Protein AF-A0A7X0MPE0-F1 (afdb_monomer)

Organism: NCBI:txid869719

Sequence (70 aa):
MGATTIGALIGGAIDSMSGDDSAADGALYGAITANVLKVVLPVVATWAIGWGVLKGIEILGDSVSERIKA

Foldseek 3Di:
DVQLVVQLVVQLVVVVVVDDDDSVVSSVVSNVVSVVCVVVVVVVVVVVVVVVVVVVVVVVVVVVVVVVVD

Structure (mmCIF, N/CA/C/O backbone):
data_AF-A0A7X0MPE0-F1
#
_entry.id   AF-A0A7X0MPE0-F1
#
loop_
_atom_site.group_PDB
_atom_site.id
_atom_site.type_symbol
_atom_site.label_atom_id
_atom_site.label_alt_id
_atom_site.label_comp_id
_atom_site.label_asym_id
_atom_site.label_entity_id
_atom_site.label_seq_id
_atom_site.pdbx_PDB_ins_code
_atom_site.Cartn_x
_atom_site.Cartn_y
_atom_site.Cartn_z
_atom_site.occupancy
_atom_site.B_iso_or_equiv
_atom_site.auth_seq_id
_atom_site.auth_comp_id
_atom_site.auth_asym_id
_atom_site.auth_atom_id
_atom_site.pdbx_PDB_model_num
ATOM 1 N N . MET A 1 1 ? 0.785 -4.221 -21.779 1.00 49.97 1 MET A N 1
ATOM 2 C CA . MET A 1 1 ? 1.832 -3.453 -22.495 1.00 49.97 1 MET A CA 1
ATOM 3 C C . MET A 1 1 ? 1.579 -1.939 -22.522 1.00 49.97 1 MET A C 1
ATOM 5 O O . MET A 1 1 ? 2.550 -1.209 -22.427 1.00 49.97 1 MET A O 1
ATOM 9 N N . GLY A 1 2 ? 0.332 -1.442 -22.548 1.00 56.97 2 GLY A N 1
ATOM 10 C CA . GLY A 1 2 ? 0.048 0.001 -22.705 1.00 56.97 2 GLY A CA 1
ATOM 11 C C . GLY A 1 2 ? 0.632 0.955 -21.647 1.00 56.97 2 GLY A C 1
ATOM 12 O O . GLY A 1 2 ? 1.226 1.963 -22.009 1.00 56.97 2 GLY A O 1
ATOM 13 N N . ALA A 1 3 ? 0.547 0.634 -20.351 1.00 58.75 3 ALA A N 1
ATOM 14 C CA . ALA A 1 3 ? 1.063 1.522 -19.295 1.00 58.75 3 ALA A CA 1
ATOM 15 C C . ALA A 1 3 ? 2.596 1.687 -19.322 1.00 58.75 3 ALA A C 1
ATOM 17 O O . ALA A 1 3 ? 3.113 2.732 -18.944 1.00 58.75 3 ALA A O 1
ATOM 18 N N . THR A 1 4 ? 3.327 0.668 -19.786 1.00 65.50 4 THR A N 1
ATOM 19 C CA . THR A 1 4 ? 4.792 0.725 -19.899 1.00 65.50 4 THR A CA 1
ATOM 20 C C . THR A 1 4 ? 5.217 1.563 -21.106 1.00 65.50 4 THR A C 1
ATOM 22 O O . THR A 1 4 ? 6.163 2.332 -21.000 1.00 65.50 4 THR A O 1
ATOM 25 N N . THR A 1 5 ? 4.488 1.482 -22.225 1.00 65.19 5 THR A N 1
ATOM 26 C CA . THR A 1 5 ? 4.731 2.325 -23.408 1.00 65.19 5 THR A CA 1
ATOM 27 C C . THR A 1 5 ? 4.425 3.796 -23.124 1.00 65.19 5 THR A C 1
ATOM 29 O O . THR A 1 5 ? 5.212 4.658 -23.491 1.00 65.19 5 THR A O 1
ATOM 32 N N . ILE A 1 6 ? 3.328 4.087 -22.415 1.00 69.50 6 ILE A N 1
ATOM 33 C CA . ILE A 1 6 ? 2.968 5.458 -22.016 1.00 69.50 6 ILE A CA 1
ATOM 34 C C . ILE A 1 6 ? 3.976 6.012 -20.999 1.00 69.50 6 ILE A C 1
ATOM 36 O O . ILE A 1 6 ? 4.416 7.147 -21.139 1.00 69.50 6 ILE A O 1
ATOM 40 N N . GLY A 1 7 ? 4.397 5.207 -20.017 1.00 67.81 7 GLY A N 1
ATOM 41 C CA . GLY A 1 7 ? 5.414 5.607 -19.041 1.00 67.81 7 GLY A CA 1
ATOM 42 C C . GLY A 1 7 ? 6.782 5.883 -19.671 1.00 67.81 7 GLY A C 1
ATOM 43 O O . GLY A 1 7 ? 7.427 6.857 -19.303 1.00 67.81 7 GLY A O 1
ATOM 44 N N . ALA A 1 8 ? 7.195 5.083 -20.659 1.00 69.06 8 ALA A N 1
ATOM 45 C CA . ALA A 1 8 ? 8.426 5.324 -21.412 1.00 69.06 8 ALA A CA 1
ATOM 46 C C . ALA A 1 8 ? 8.338 6.592 -22.281 1.00 69.06 8 ALA A C 1
ATOM 48 O O . ALA A 1 8 ? 9.304 7.343 -22.358 1.00 69.06 8 ALA A O 1
ATOM 49 N N . LEU A 1 9 ? 7.175 6.862 -22.890 1.00 68.50 9 LEU A N 1
ATOM 50 C CA . LEU A 1 9 ? 6.954 8.062 -23.702 1.00 68.50 9 LEU A CA 1
ATOM 51 C C . LEU A 1 9 ? 6.966 9.340 -22.846 1.00 68.50 9 LEU A C 1
ATOM 53 O O . LEU A 1 9 ? 7.616 10.317 -23.204 1.00 68.50 9 LEU A O 1
ATOM 57 N N . ILE A 1 10 ? 6.271 9.321 -21.703 1.00 70.94 10 ILE A N 1
ATOM 58 C CA . ILE A 1 10 ? 6.223 10.447 -20.758 1.00 70.94 10 ILE A CA 1
ATOM 59 C C . ILE A 1 10 ? 7.590 10.639 -20.086 1.00 70.94 10 ILE A C 1
ATOM 61 O O . ILE A 1 10 ? 8.048 11.769 -19.971 1.00 70.94 10 ILE A O 1
ATOM 65 N N . GLY A 1 11 ? 8.265 9.552 -19.694 1.00 68.31 11 GLY A N 1
ATOM 66 C CA . GLY A 1 11 ? 9.610 9.596 -19.112 1.00 68.31 11 GLY A CA 1
ATOM 67 C C . GLY A 1 11 ? 10.648 10.176 -20.072 1.00 68.31 11 GLY A C 1
ATOM 68 O O . GLY A 1 11 ? 11.361 11.098 -19.697 1.00 68.31 11 GLY A O 1
ATOM 69 N N . GLY A 1 12 ? 10.661 9.725 -21.332 1.00 65.62 12 GLY A N 1
ATOM 70 C CA . GLY A 1 12 ? 11.540 10.286 -22.363 1.00 65.62 12 GLY A CA 1
ATOM 71 C C . GLY A 1 12 ? 11.233 11.751 -22.699 1.00 65.62 12 GLY A C 1
ATOM 72 O O . GLY A 1 12 ? 12.145 12.521 -22.982 1.00 65.62 12 GLY A O 1
ATOM 73 N N . ALA A 1 13 ? 9.965 12.170 -22.623 1.00 65.00 13 ALA A N 1
ATOM 74 C CA . ALA A 1 13 ? 9.584 13.567 -22.826 1.00 65.00 13 ALA A CA 1
ATOM 75 C C . ALA A 1 13 ? 10.023 14.481 -21.663 1.00 65.00 13 ALA A C 1
ATOM 77 O O . ALA A 1 13 ? 10.525 15.574 -21.917 1.00 65.00 13 ALA A O 1
ATOM 78 N N . ILE A 1 14 ? 9.877 14.043 -20.406 1.00 61.97 14 ILE A N 1
ATOM 79 C CA . ILE A 1 14 ? 10.324 14.803 -19.222 1.00 61.97 14 ILE A CA 1
ATOM 80 C C . ILE A 1 14 ? 11.851 14.963 -19.227 1.00 61.97 14 ILE A C 1
ATOM 82 O O . ILE A 1 14 ? 12.346 16.062 -18.989 1.00 61.97 14 ILE A O 1
ATOM 86 N N . ASP A 1 15 ? 12.575 13.899 -19.568 1.00 61.81 15 ASP A N 1
ATOM 87 C CA . ASP A 1 15 ? 14.041 13.885 -19.644 1.00 61.81 15 ASP A CA 1
ATOM 88 C C . ASP A 1 15 ? 14.577 14.811 -20.754 1.00 61.81 15 ASP A C 1
ATOM 90 O O . ASP A 1 15 ? 15.540 15.552 -20.570 1.00 61.81 15 ASP A O 1
ATOM 94 N N . SER A 1 16 ? 13.859 14.901 -21.884 1.00 53.22 16 SER A N 1
ATOM 95 C CA . SER A 1 16 ? 14.193 15.838 -22.968 1.00 53.22 16 SER A CA 1
ATOM 96 C C . SER A 1 16 ? 14.052 17.324 -22.592 1.00 53.22 16 SER A C 1
ATOM 98 O O . SER A 1 16 ? 14.586 18.183 -23.294 1.00 53.22 16 SER A O 1
ATOM 100 N N . MET A 1 17 ? 13.351 17.639 -21.494 1.00 55.28 17 MET A N 1
ATOM 101 C CA . MET A 1 17 ? 13.185 19.003 -20.982 1.00 55.28 17 MET A CA 1
ATOM 102 C C . MET A 1 17 ? 14.203 19.377 -19.891 1.00 55.28 17 MET A C 1
ATOM 104 O O . MET A 1 17 ? 14.370 20.571 -19.643 1.00 55.28 17 MET A O 1
ATOM 108 N N . SER A 1 18 ? 14.879 18.413 -19.245 1.00 54.62 18 SER A N 1
ATOM 109 C CA . SER A 1 18 ? 15.836 18.687 -18.155 1.00 54.62 18 SER A CA 1
ATOM 110 C C . SER A 1 18 ? 17.276 18.936 -18.602 1.00 54.62 18 SER A C 1
ATOM 112 O O . SER A 1 18 ? 18.076 19.361 -17.777 1.00 54.62 18 SER A O 1
ATOM 114 N N . GLY A 1 19 ? 17.583 18.774 -19.892 1.00 54.03 19 GLY A N 1
ATOM 115 C CA . GLY A 1 19 ? 18.807 19.305 -20.492 1.00 54.03 19 GLY A CA 1
ATOM 116 C C . GLY A 1 19 ? 20.109 18.750 -19.912 1.00 54.03 19 GLY A C 1
ATOM 117 O O . GLY A 1 19 ? 20.917 19.537 -19.447 1.00 54.03 19 GLY A O 1
ATOM 118 N N . ASP A 1 20 ? 20.297 17.430 -19.923 1.00 51.62 20 ASP A N 1
ATOM 119 C CA . ASP A 1 20 ? 21.555 16.746 -20.280 1.00 51.62 20 ASP A CA 1
ATOM 120 C C . ASP A 1 20 ? 21.383 15.221 -20.131 1.00 51.62 20 ASP A C 1
ATOM 122 O O . ASP A 1 20 ? 20.609 14.760 -19.299 1.00 51.62 20 ASP A O 1
ATOM 126 N N . ASP A 1 21 ? 22.127 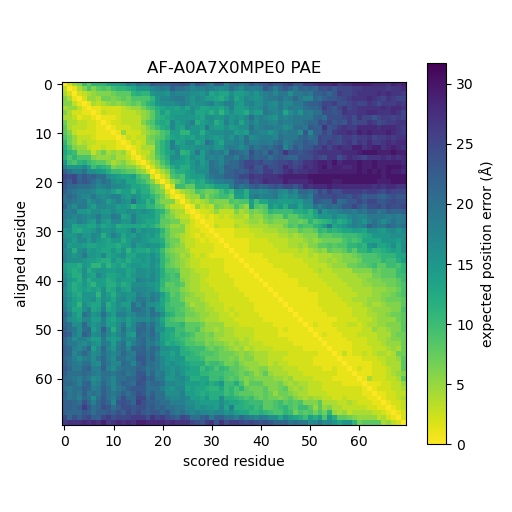14.483 -20.962 1.00 52.81 21 ASP A N 1
ATOM 127 C CA . ASP A 1 21 ? 22.290 13.020 -21.047 1.00 52.81 21 ASP A CA 1
ATOM 128 C C . ASP A 1 21 ? 21.141 12.175 -21.652 1.00 52.81 21 ASP A C 1
ATOM 130 O O . ASP A 1 21 ? 20.240 11.695 -20.987 1.00 52.81 21 ASP A O 1
ATOM 134 N N . SER A 1 22 ? 21.261 11.920 -22.967 1.00 53.38 22 SER A N 1
ATOM 135 C CA . SER A 1 22 ? 20.677 10.809 -23.748 1.00 53.38 22 SER A CA 1
ATOM 136 C C . SER A 1 22 ? 19.232 10.380 -23.420 1.00 53.38 22 SER A C 1
ATOM 138 O O . SER A 1 22 ? 18.991 9.585 -22.521 1.00 53.38 22 SER A O 1
ATOM 140 N N . ALA A 1 23 ? 18.278 10.712 -24.302 1.00 57.84 23 ALA A N 1
ATOM 141 C CA . ALA A 1 23 ? 16.864 10.291 -24.232 1.00 57.84 23 ALA A CA 1
ATOM 142 C C . ALA A 1 23 ? 16.615 8.767 -24.061 1.00 57.84 23 ALA A C 1
ATOM 144 O O . ALA A 1 23 ? 15.500 8.342 -23.743 1.00 57.84 23 ALA A O 1
ATOM 145 N N . ALA A 1 24 ? 17.630 7.931 -24.303 1.00 58.31 24 ALA A N 1
ATOM 146 C CA . ALA A 1 24 ? 17.591 6.498 -24.025 1.00 58.31 24 ALA A CA 1
ATOM 147 C C . ALA A 1 24 ? 17.612 6.179 -22.516 1.00 58.31 24 ALA A C 1
ATOM 149 O O . ALA A 1 24 ? 16.941 5.233 -22.094 1.00 58.31 24 ALA A O 1
ATOM 150 N N . ASP A 1 25 ? 18.314 6.977 -21.709 1.00 58.12 25 ASP A N 1
ATOM 151 C CA . ASP A 1 25 ? 18.380 6.806 -20.257 1.00 58.12 25 ASP A CA 1
ATOM 152 C C . ASP A 1 25 ? 17.057 7.221 -19.602 1.00 58.12 25 ASP A C 1
ATOM 154 O O . ASP A 1 25 ? 16.497 6.439 -18.830 1.00 58.12 25 ASP A O 1
ATOM 158 N N . GLY A 1 26 ? 16.448 8.347 -19.993 1.00 64.12 26 GLY A N 1
ATOM 159 C CA . GLY A 1 26 ? 15.115 8.739 -19.519 1.00 64.12 26 GLY A CA 1
ATOM 160 C C . GLY A 1 26 ? 14.009 7.724 -19.821 1.00 64.12 26 GLY A C 1
ATOM 161 O O . GLY A 1 26 ? 13.128 7.482 -18.989 1.00 64.12 26 GLY A O 1
ATOM 162 N N . ALA A 1 27 ? 14.058 7.056 -20.978 1.00 73.44 27 ALA A N 1
ATOM 163 C CA . ALA A 1 27 ? 13.113 5.988 -21.308 1.00 73.44 27 ALA A CA 1
ATOM 164 C C . ALA A 1 27 ? 13.309 4.745 -20.420 1.00 73.44 27 ALA A C 1
ATOM 166 O O . ALA A 1 27 ? 12.328 4.124 -19.993 1.00 73.44 27 ALA A O 1
ATOM 167 N N . LEU A 1 28 ? 14.562 4.399 -20.107 1.00 75.00 28 LEU A N 1
ATOM 168 C CA . LEU A 1 28 ? 14.901 3.291 -19.218 1.00 75.00 28 LEU A CA 1
ATOM 169 C C . LEU A 1 28 ? 14.481 3.588 -17.771 1.00 75.00 28 LEU A C 1
ATOM 171 O O . LEU A 1 28 ? 13.761 2.786 -17.167 1.00 75.00 28 LEU A O 1
ATOM 175 N N . TYR A 1 29 ? 14.842 4.757 -17.237 1.00 72.81 29 TYR A N 1
ATOM 176 C CA . TYR A 1 29 ? 14.422 5.199 -15.904 1.00 72.81 29 TYR A CA 1
ATOM 177 C C . TYR A 1 29 ? 12.901 5.354 -15.807 1.00 72.81 29 TYR A C 1
ATOM 179 O O . TYR A 1 29 ? 12.306 4.954 -14.803 1.00 72.81 29 TYR A O 1
ATOM 187 N N . GLY A 1 30 ? 12.246 5.842 -16.862 1.00 74.50 30 GLY A N 1
ATOM 188 C CA . GLY A 1 30 ? 10.789 5.923 -16.960 1.00 74.50 30 GLY A CA 1
ATOM 189 C C . GLY A 1 30 ? 10.119 4.547 -16.924 1.00 74.50 30 GLY A C 1
ATOM 190 O O . GLY A 1 30 ? 9.150 4.344 -16.189 1.00 74.50 30 GLY A O 1
ATOM 191 N N . ALA A 1 31 ? 10.658 3.563 -17.648 1.00 79.88 31 ALA A N 1
ATOM 192 C CA . ALA A 1 31 ? 10.145 2.194 -17.640 1.00 79.88 31 ALA A CA 1
ATOM 193 C C . ALA A 1 31 ? 10.335 1.502 -16.278 1.00 79.88 31 ALA A C 1
ATOM 195 O O . ALA A 1 31 ? 9.423 0.818 -15.801 1.00 79.88 31 ALA A O 1
ATOM 196 N N . ILE A 1 32 ? 11.489 1.695 -15.632 1.00 80.81 32 ILE A N 1
ATOM 197 C CA . ILE A 1 32 ? 11.760 1.174 -14.286 1.00 80.81 32 ILE A CA 1
ATOM 198 C C . ILE A 1 32 ? 10.804 1.818 -13.281 1.00 80.81 32 ILE A C 1
ATOM 200 O O . ILE A 1 32 ? 10.084 1.104 -12.583 1.00 80.81 32 ILE A O 1
ATOM 204 N N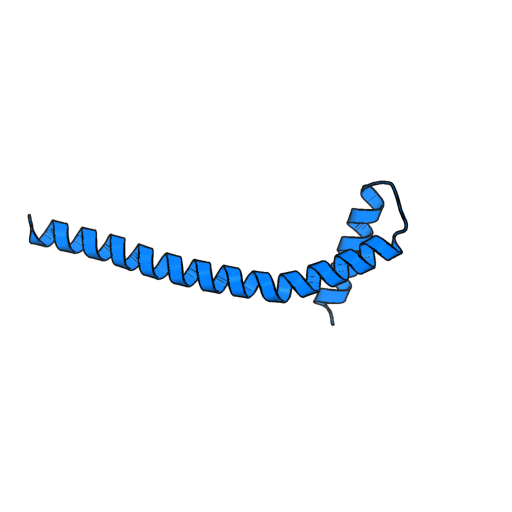 . THR A 1 33 ? 10.716 3.149 -13.271 1.00 82.19 33 THR A N 1
ATOM 205 C CA . THR A 1 33 ? 9.817 3.907 -12.390 1.00 82.19 33 THR A CA 1
ATOM 206 C C . THR A 1 33 ? 8.365 3.468 -12.561 1.00 82.19 33 THR A C 1
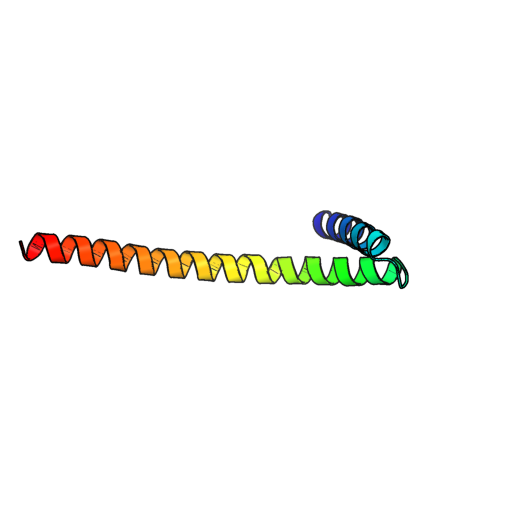ATOM 208 O O . THR A 1 33 ? 7.679 3.203 -11.576 1.00 82.19 33 THR A O 1
ATOM 211 N N . ALA A 1 34 ? 7.897 3.289 -13.800 1.00 80.12 34 ALA A N 1
ATOM 212 C CA . ALA A 1 34 ? 6.542 2.819 -14.072 1.00 80.12 34 ALA A CA 1
ATOM 213 C C . ALA A 1 34 ? 6.282 1.404 -13.529 1.00 80.12 34 ALA A C 1
ATOM 215 O O . ALA A 1 34 ? 5.177 1.111 -13.073 1.00 80.12 34 ALA A O 1
ATOM 216 N N . ASN A 1 35 ? 7.272 0.510 -13.566 1.00 82.56 35 ASN A N 1
ATOM 217 C CA . ASN A 1 35 ? 7.131 -0.833 -13.002 1.00 82.56 35 ASN A CA 1
ATOM 218 C C . ASN A 1 35 ? 7.194 -0.832 -11.471 1.00 82.56 35 ASN A C 1
ATOM 220 O O . ASN A 1 35 ? 6.425 -1.556 -10.843 1.00 82.56 35 ASN A O 1
ATOM 224 N N . VAL A 1 36 ? 8.025 0.018 -10.869 1.00 87.12 36 VAL A N 1
ATOM 225 C CA . VAL A 1 36 ? 8.070 0.203 -9.412 1.00 87.12 36 VAL A CA 1
ATOM 226 C C . VAL A 1 36 ? 6.747 0.778 -8.904 1.00 87.12 36 VAL A C 1
ATOM 228 O O . VAL A 1 36 ? 6.166 0.243 -7.962 1.00 87.12 36 VAL A O 1
ATOM 231 N N . LEU A 1 37 ? 6.202 1.801 -9.569 1.00 86.25 37 LEU A N 1
ATOM 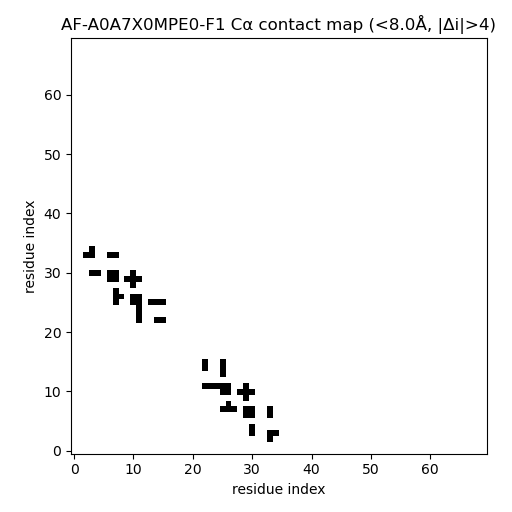232 C CA . LEU A 1 37 ? 4.924 2.412 -9.195 1.00 86.25 37 LEU A CA 1
ATOM 233 C C . LEU A 1 37 ? 3.757 1.421 -9.236 1.00 86.25 37 LEU A C 1
ATOM 235 O O . LEU A 1 37 ? 2.873 1.502 -8.388 1.00 86.25 37 LEU A O 1
ATOM 239 N N . LYS A 1 38 ? 3.765 0.441 -10.149 1.00 86.38 38 LYS A N 1
ATOM 240 C CA . LYS A 1 38 ? 2.739 -0.618 -10.181 1.00 86.38 38 LYS A CA 1
ATOM 241 C C . LYS A 1 38 ? 2.719 -1.482 -8.921 1.00 86.38 38 LYS A C 1
ATOM 243 O O . LYS A 1 38 ? 1.688 -2.079 -8.639 1.00 86.38 38 LYS A O 1
ATOM 248 N N . VAL A 1 39 ? 3.827 -1.565 -8.188 1.00 92.06 39 VAL A N 1
ATOM 249 C CA . VAL A 1 39 ? 3.918 -2.317 -6.928 1.00 92.06 39 VAL A CA 1
ATOM 250 C C . VAL A 1 39 ? 3.717 -1.389 -5.734 1.00 92.06 39 VAL A C 1
ATOM 252 O O . VAL A 1 39 ? 2.952 -1.703 -4.827 1.00 92.06 39 VAL A O 1
ATOM 255 N N . VAL A 1 40 ? 4.356 -0.219 -5.749 1.00 92.62 40 VAL A N 1
ATOM 256 C CA . VAL A 1 40 ? 4.308 0.733 -4.634 1.00 92.62 40 VAL A CA 1
ATOM 257 C C . VAL A 1 40 ? 2.908 1.322 -4.458 1.00 92.62 40 VAL A C 1
ATOM 259 O O . VAL A 1 40 ? 2.430 1.396 -3.327 1.00 92.62 40 VAL A O 1
ATOM 262 N N . LEU A 1 41 ? 2.216 1.690 -5.544 1.00 93.81 41 LEU A N 1
ATOM 263 C CA . LEU A 1 41 ? 0.890 2.312 -5.451 1.00 93.81 41 LEU A CA 1
ATOM 264 C C . LEU A 1 41 ? -0.140 1.400 -4.758 1.00 93.81 41 LEU A C 1
ATOM 266 O O . LEU A 1 41 ? -0.767 1.866 -3.806 1.00 93.81 41 LEU A O 1
ATOM 270 N N . PRO A 1 42 ? -0.303 0.111 -5.131 1.00 94.81 42 PRO A N 1
ATOM 271 C CA . PRO A 1 42 ? -1.204 -0.789 -4.409 1.00 94.81 42 PRO A CA 1
ATOM 272 C C . PRO A 1 42 ? -0.830 -1.004 -2.940 1.00 94.81 42 PRO A C 1
ATOM 274 O O . PRO A 1 42 ? -1.719 -1.081 -2.093 1.00 94.81 42 PRO A O 1
ATOM 277 N N . VAL A 1 43 ? 0.466 -1.088 -2.619 1.00 96.56 43 VAL A N 1
ATOM 278 C CA . VAL A 1 43 ? 0.935 -1.278 -1.236 1.00 96.56 43 VAL A CA 1
ATOM 279 C C . VAL A 1 43 ? 0.571 -0.069 -0.377 1.00 96.56 43 VAL A C 1
ATOM 281 O O . VAL A 1 43 ? -0.034 -0.227 0.684 1.00 96.56 43 VAL A O 1
ATOM 284 N N . VAL A 1 44 ? 0.872 1.139 -0.860 1.00 95.19 44 VAL A N 1
ATOM 285 C CA . VAL A 1 44 ? 0.528 2.388 -0.167 1.00 95.19 44 VAL A CA 1
ATOM 286 C C . VAL A 1 44 ? -0.985 2.530 -0.030 1.00 95.19 44 VAL A C 1
ATOM 288 O O . VAL A 1 44 ? -1.463 2.870 1.049 1.00 95.19 44 VAL A O 1
ATOM 291 N N . ALA A 1 45 ?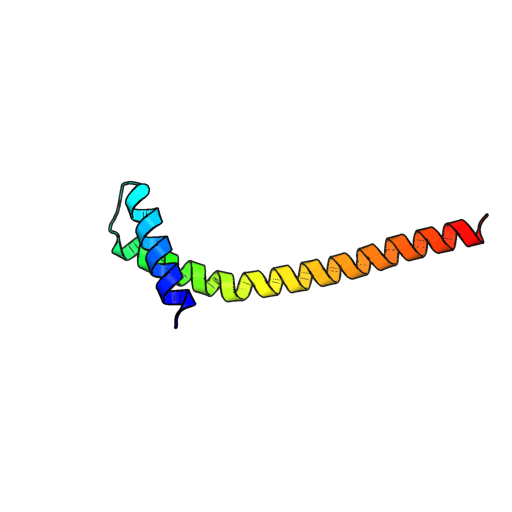 -1.750 2.211 -1.078 1.00 96.56 45 ALA A N 1
ATOM 292 C CA . ALA A 1 45 ? -3.209 2.243 -1.027 1.00 96.56 45 ALA A CA 1
ATOM 293 C C . ALA A 1 45 ? -3.764 1.272 0.027 1.00 96.56 45 ALA A C 1
ATOM 295 O O . ALA A 1 45 ? -4.613 1.653 0.828 1.00 96.56 45 ALA A O 1
ATOM 296 N N . THR A 1 46 ? -3.247 0.043 0.076 1.00 97.12 46 THR A N 1
ATOM 297 C CA . THR A 1 46 ? -3.661 -0.972 1.059 1.00 97.12 46 THR A CA 1
ATOM 298 C C . THR A 1 46 ? -3.391 -0.499 2.484 1.00 97.12 46 THR A C 1
ATOM 300 O O . THR A 1 46 ? -4.272 -0.572 3.342 1.00 97.12 46 THR A O 1
ATOM 303 N N . TRP A 1 47 ? -2.193 0.034 2.730 1.00 95.56 47 TRP A N 1
ATOM 304 C CA . TRP A 1 47 ? -1.833 0.585 4.031 1.00 95.56 47 TRP A CA 1
ATOM 305 C C . TRP A 1 47 ? -2.725 1.772 4.418 1.00 95.56 47 TRP A C 1
ATOM 307 O O . TRP A 1 47 ? -3.253 1.801 5.528 1.00 95.56 47 TRP A O 1
ATOM 317 N N . ALA A 1 48 ? -2.952 2.710 3.494 1.00 95.00 48 ALA A N 1
ATOM 318 C CA . ALA A 1 48 ? -3.766 3.899 3.734 1.00 95.00 48 ALA A CA 1
ATOM 319 C C . ALA A 1 48 ? -5.231 3.549 4.036 1.00 95.00 48 ALA A C 1
ATOM 321 O O . ALA A 1 48 ? -5.826 4.125 4.946 1.00 95.00 48 ALA A O 1
ATOM 322 N N . ILE A 1 49 ? -5.799 2.573 3.319 1.00 97.62 49 ILE A N 1
ATOM 323 C CA . ILE A 1 49 ? -7.150 2.066 3.583 1.00 97.62 49 ILE A CA 1
ATOM 324 C C . ILE A 1 49 ? -7.215 1.438 4.978 1.00 97.62 49 ILE A C 1
ATOM 326 O O . ILE A 1 49 ? -8.097 1.788 5.759 1.00 97.62 49 ILE A O 1
ATOM 330 N N . GLY A 1 50 ? -6.275 0.550 5.318 1.00 97.06 50 GLY A N 1
ATOM 331 C CA . GLY A 1 50 ? -6.239 -0.096 6.632 1.00 97.06 50 GLY A CA 1
ATOM 332 C C . GLY A 1 50 ? -6.118 0.913 7.775 1.00 97.06 50 GLY A C 1
ATOM 333 O O . GLY A 1 50 ? -6.875 0.852 8.744 1.00 97.06 50 GLY A O 1
ATOM 334 N N . TRP A 1 51 ? -5.226 1.893 7.627 1.00 96.00 51 TRP A N 1
ATOM 335 C CA . TRP A 1 51 ? -5.092 2.996 8.574 1.00 96.00 51 TRP A CA 1
ATOM 336 C C . TRP A 1 51 ? -6.391 3.802 8.709 1.00 96.00 51 TRP A C 1
ATOM 338 O O . TRP A 1 51 ? -6.840 4.054 9.826 1.00 96.00 51 TRP A O 1
ATOM 348 N N . GLY A 1 52 ? -7.031 4.149 7.588 1.00 97.06 52 GLY A N 1
ATOM 349 C CA . GLY A 1 52 ? -8.288 4.897 7.573 1.00 97.06 52 GLY A CA 1
ATOM 350 C C . GLY A 1 52 ? -9.430 4.166 8.284 1.00 97.06 52 GLY A C 1
ATOM 351 O O . GLY A 1 52 ? -10.178 4.788 9.037 1.00 97.06 52 GLY A O 1
ATOM 352 N N . VAL A 1 53 ? -9.533 2.843 8.115 1.00 97.56 53 VAL A N 1
ATOM 353 C CA . VAL A 1 53 ? -10.519 2.012 8.826 1.00 97.56 53 VAL A CA 1
ATOM 354 C C . VAL A 1 53 ? -10.283 2.050 10.336 1.00 97.56 53 VAL A C 1
ATOM 356 O O . VAL A 1 53 ? -11.224 2.296 11.088 1.00 97.56 53 VAL A O 1
ATOM 359 N N . LEU A 1 54 ? -9.040 1.855 10.789 1.00 96.31 54 LEU A N 1
ATOM 360 C CA . LEU A 1 54 ? -8.706 1.888 12.218 1.00 96.31 54 LEU A CA 1
ATOM 361 C C . LEU A 1 54 ? -9.014 3.255 12.839 1.00 96.31 54 LEU A C 1
ATOM 363 O O . LEU A 1 54 ? -9.641 3.320 13.895 1.00 96.31 54 LEU A O 1
ATOM 367 N N . LYS A 1 55 ? -8.652 4.342 12.147 1.00 95.12 55 LYS A N 1
ATOM 368 C CA . LYS A 1 55 ? -8.985 5.713 12.558 1.00 95.12 55 LYS A CA 1
ATOM 369 C C . LYS A 1 55 ? -10.493 5.948 12.635 1.00 95.12 55 LYS A C 1
ATOM 371 O O . LYS A 1 55 ? -10.966 6.592 13.565 1.00 95.12 55 LYS A O 1
ATOM 376 N N . GLY A 1 56 ? -11.253 5.427 11.674 1.00 94.31 56 GLY A N 1
ATOM 377 C CA . GLY A 1 56 ? -12.712 5.523 11.684 1.00 94.31 56 GLY A CA 1
ATOM 378 C C . GLY A 1 56 ? -13.331 4.814 12.890 1.00 94.31 56 GLY A C 1
ATOM 379 O O . GLY A 1 56 ? -14.220 5.365 13.535 1.00 94.31 56 GLY A O 1
ATOM 380 N N . ILE A 1 57 ? -12.829 3.623 13.231 1.00 96.19 57 ILE A N 1
ATOM 381 C CA . ILE A 1 57 ? -13.282 2.867 14.406 1.00 96.19 57 ILE A CA 1
ATOM 382 C C . ILE A 1 57 ? -12.960 3.618 15.703 1.00 96.19 57 ILE A C 1
ATOM 384 O O . ILE A 1 57 ? -13.819 3.687 16.575 1.00 96.19 57 ILE A O 1
ATOM 388 N N . GLU A 1 58 ? -11.766 4.202 15.820 1.00 95.06 58 GLU A N 1
ATOM 389 C CA . GLU A 1 58 ? -11.359 5.026 16.969 1.00 95.06 58 GLU A CA 1
ATOM 390 C C . GLU A 1 58 ? -12.338 6.191 17.187 1.00 95.06 5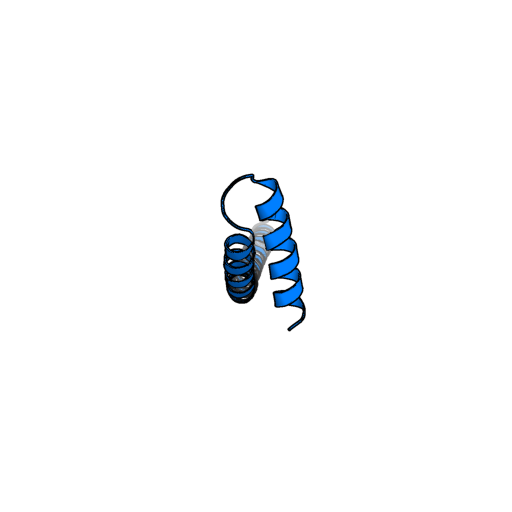8 GLU A C 1
ATOM 392 O O . GLU A 1 58 ? -12.930 6.311 18.256 1.00 95.06 58 GLU A O 1
ATOM 397 N N . ILE A 1 59 ? -12.614 6.972 16.137 1.00 93.94 59 ILE A N 1
ATOM 398 C CA . ILE A 1 59 ? -13.522 8.130 16.200 1.00 93.94 59 ILE A CA 1
ATOM 399 C C . ILE A 1 59 ? -14.953 7.715 16.576 1.00 93.94 59 ILE A C 1
ATOM 401 O O . ILE A 1 59 ? -15.625 8.389 17.364 1.00 93.94 59 ILE A O 1
ATOM 405 N N . LEU A 1 60 ? -15.445 6.611 16.006 1.00 93.00 60 LEU A N 1
ATOM 406 C CA . LEU A 1 60 ? -16.767 6.076 16.336 1.00 93.00 60 LEU A CA 1
ATOM 407 C C . LEU A 1 60 ? -16.822 5.575 17.783 1.00 93.00 60 LEU A C 1
ATOM 409 O O . LEU A 1 60 ? -17.805 5.833 18.477 1.00 93.00 60 LEU A O 1
ATOM 413 N N . GLY A 1 61 ? -15.773 4.890 18.239 1.00 92.06 61 GLY A N 1
ATOM 414 C CA . GLY A 1 61 ? -15.642 4.417 19.613 1.00 92.06 61 GLY A CA 1
ATOM 415 C C . GLY A 1 61 ? -15.665 5.566 20.617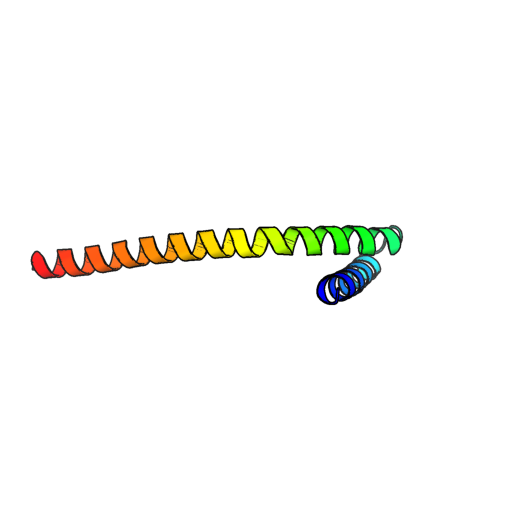 1.00 92.06 61 GLY A C 1
ATOM 416 O O . GLY A 1 61 ? -16.436 5.516 21.578 1.00 92.06 61 GLY A O 1
ATOM 417 N N . ASP A 1 62 ? -14.906 6.628 20.352 1.00 92.56 62 ASP A N 1
ATOM 418 C CA . ASP A 1 62 ? -14.875 7.833 21.183 1.00 92.56 62 ASP A CA 1
ATOM 419 C C . ASP A 1 62 ? -16.257 8.492 21.257 1.00 92.56 62 ASP A C 1
ATOM 421 O O . ASP A 1 62 ? -16.768 8.746 22.350 1.00 92.56 62 ASP A O 1
ATOM 425 N N . SER A 1 63 ? -16.919 8.653 20.106 1.00 91.31 63 SER A N 1
ATOM 426 C CA . SER A 1 63 ? -18.263 9.241 20.017 1.00 91.31 63 SER A CA 1
ATOM 427 C C . SER A 1 63 ? -19.315 8.441 20.797 1.00 91.31 63 SER A C 1
ATOM 429 O O . SER A 1 63 ? -20.221 9.011 21.407 1.00 91.31 63 SER A O 1
ATOM 431 N N . VAL A 1 64 ? -19.231 7.107 20.771 1.00 91.25 64 VAL A N 1
ATOM 432 C CA . VAL A 1 64 ? -20.146 6.228 21.517 1.00 91.25 64 VAL A CA 1
ATOM 433 C C . VA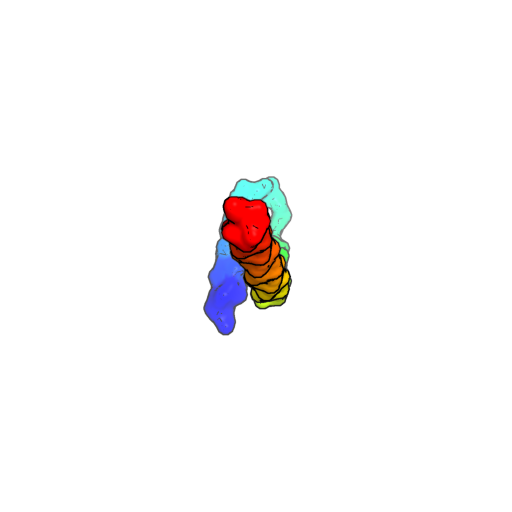L A 1 64 ? -19.843 6.272 23.014 1.00 91.25 64 VAL A C 1
ATOM 435 O O . VAL A 1 64 ? -20.767 6.390 23.816 1.00 91.25 64 VAL A O 1
ATOM 438 N N . SER A 1 65 ? -18.567 6.217 23.401 1.00 91.00 65 SER A N 1
ATOM 439 C CA . SER A 1 65 ? -18.139 6.313 24.802 1.00 91.00 65 SER A CA 1
ATOM 440 C C . SER A 1 65 ? -18.596 7.625 25.441 1.00 91.00 65 SER A C 1
ATOM 442 O O . SER A 1 65 ? -19.089 7.622 26.568 1.00 91.00 65 SER A O 1
ATOM 444 N N . GLU A 1 66 ? -18.478 8.741 24.723 1.00 89.38 66 GLU A N 1
ATOM 445 C CA . GLU A 1 66 ? -18.923 10.050 25.199 1.00 89.38 66 GLU A CA 1
ATOM 446 C C . GLU A 1 66 ? -20.442 10.093 25.421 1.00 89.38 66 GLU A C 1
ATOM 448 O O . GLU A 1 66 ? -20.898 10.553 26.464 1.00 89.38 66 GLU A O 1
ATOM 453 N N . ARG A 1 67 ? -21.231 9.505 24.509 1.00 84.12 67 ARG A N 1
ATOM 454 C CA . ARG A 1 67 ? -22.695 9.396 24.656 1.00 84.12 67 ARG A CA 1
ATOM 455 C C . ARG A 1 67 ? -23.151 8.500 25.805 1.00 84.12 67 ARG A C 1
ATOM 457 O O . ARG A 1 67 ? -24.239 8.719 26.313 1.00 84.12 67 ARG A O 1
ATOM 464 N N . ILE A 1 68 ? -22.378 7.478 26.171 1.00 87.00 68 ILE A N 1
ATOM 465 C CA . ILE A 1 68 ? -22.704 6.585 27.299 1.00 87.00 68 ILE A CA 1
ATOM 466 C C . ILE A 1 68 ? -22.359 7.240 28.644 1.00 87.00 68 ILE A C 1
ATOM 468 O O . ILE A 1 68 ? -22.973 6.920 29.659 1.00 87.00 68 ILE A O 1
ATOM 472 N N . LYS A 1 69 ? -21.350 8.119 28.669 1.00 78.44 69 LYS A N 1
ATOM 473 C CA . LYS A 1 69 ? -20.900 8.814 29.885 1.00 78.44 69 LYS A CA 1
ATOM 474 C C . LYS A 1 69 ? -21.700 10.084 30.207 1.00 78.44 69 LYS A C 1
ATOM 476 O O . LYS A 1 69 ? -21.575 10.566 31.331 1.00 78.44 69 LYS A O 1
ATOM 481 N N . ALA A 1 70 ? -22.446 10.623 29.243 1.00 62.94 70 ALA A N 1
ATOM 482 C CA . ALA A 1 70 ? -23.354 11.764 29.399 1.00 62.94 70 ALA A CA 1
ATOM 483 C C . ALA A 1 70 ? -24.723 11.331 29.943 1.00 62.94 70 ALA A C 1
ATOM 485 O O . ALA A 1 70 ? -25.301 12.112 30.732 1.00 62.94 70 ALA A O 1
#

Secondary structure (DSSP, 8-state):
-HHHHHHHHHHHHHHHHH-SS-HHHHHHHHHHHHHHHHHHHHHHHHHHHHHHHHHHHHHHHHHHHHHHH-

Mean predicted aligned error: 12.29 Å

pLDDT: mean 78.54, std 15.7, range [49.97, 97.62]

Radius of gyration: 21.87 Å; Cα contacts (8 Å, |Δi|>4): 32; chains: 1; bounding box: 46×23×54 Å

Solvent-accessible surface area (backbone atoms only — not comparable to full-atom v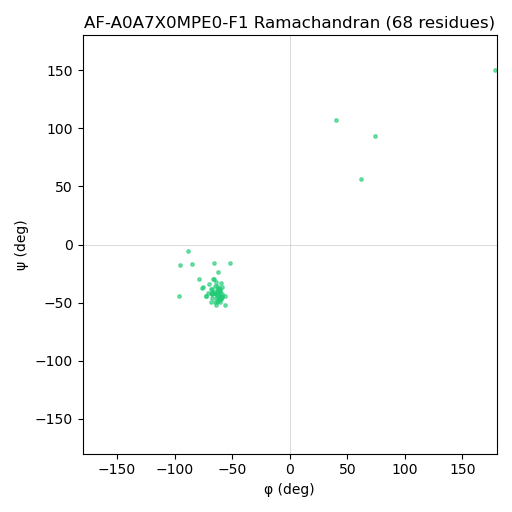alues): 3794 Å² total; per-residue (Å²): 114,67,70,51,55,52,28,22,53,53,26,23,53,56,43,68,70,69,75,77,78,60,60,67,54,25,24,50,53,19,36,51,50,47,57,49,46,68,53,49,50,58,52,53,50,53,51,51,51,54,51,51,52,54,53,51,51,51,56,51,49,51,56,50,54,52,64,73,75,105